Protein AF-A0A954CU08-F1 (afdb_monomer_lite)

Secondary structure (DSSP, 8-state):
---EEEE-TTT--EEEESS-SEEEE-TTT--EEEE-------------SS-----HHHHHHHHHHHHHHHHHHHHHHHHHHHHHHHHHHH--

Radius of gyration: 27.12 Å; chains: 1; bounding box: 46×39×74 Å

Foldseek 3Di:
DDFDFDADPPPRDTDGDPDQFAWDADPPPRDIDTRDPDPPPDDDDDPPDDDPDDDPVVVVVVVVVVVVVVVVVVVVVVVVVVVVVVVVVVVD

Structure (mmCIF, N/CA/C/O backbone):
data_AF-A0A954CU08-F1
#
_entry.id   AF-A0A954CU08-F1
#
loop_
_atom_site.group_PDB
_atom_site.id
_atom_site.type_symbol
_atom_site.label_atom_id
_atom_site.label_alt_id
_atom_site.label_comp_id
_atom_site.label_asym_id
_atom_site.label_entity_id
_atom_site.label_seq_id
_atom_site.pdbx_PDB_ins_code
_atom_site.Cartn_x
_atom_site.Cartn_y
_atom_site.Cartn_z
_atom_site.occupancy
_atom_site.B_iso_or_equiv
_atom_site.auth_seq_id
_atom_site.auth_comp_id
_atom_site.auth_asym_id
_atom_site.auth_atom_id
_atom_site.pdbx_PDB_model_num
ATOM 1 N N . MET A 1 1 ? 5.773 -10.988 -46.206 1.00 45.97 1 MET A N 1
ATOM 2 C CA . MET A 1 1 ? 5.265 -11.492 -44.913 1.00 45.97 1 MET A CA 1
ATOM 3 C C . MET A 1 1 ? 6.220 -10.986 -43.845 1.00 45.97 1 MET A C 1
ATOM 5 O O . MET A 1 1 ? 7.339 -11.467 -43.779 1.00 45.97 1 MET A O 1
ATOM 9 N N . THR A 1 2 ? 5.863 -9.925 -43.126 1.00 50.66 2 THR A N 1
ATOM 10 C CA . THR A 1 2 ? 6.715 -9.322 -42.088 1.00 50.66 2 THR A CA 1
ATOM 11 C C . THR A 1 2 ? 6.457 -10.036 -40.765 1.00 50.66 2 THR A C 1
ATOM 13 O O . THR A 1 2 ? 5.449 -9.769 -40.116 1.00 50.66 2 THR A O 1
ATOM 16 N N . SER A 1 3 ? 7.323 -10.978 -40.391 1.00 53.59 3 SER A N 1
ATOM 17 C CA . SER A 1 3 ? 7.307 -11.597 -39.062 1.00 53.59 3 SER A CA 1
ATOM 18 C C . SER A 1 3 ? 7.988 -10.667 -38.063 1.00 53.59 3 SER A C 1
ATOM 20 O O . SER A 1 3 ? 9.137 -10.277 -38.279 1.00 53.59 3 SER A O 1
ATOM 22 N N . VAL A 1 4 ? 7.303 -10.321 -36.976 1.00 57.09 4 VAL A N 1
ATOM 23 C CA . VAL A 1 4 ? 7.894 -9.555 -35.871 1.00 57.09 4 VAL A CA 1
ATOM 24 C C . VAL A 1 4 ? 8.263 -10.547 -34.773 1.00 57.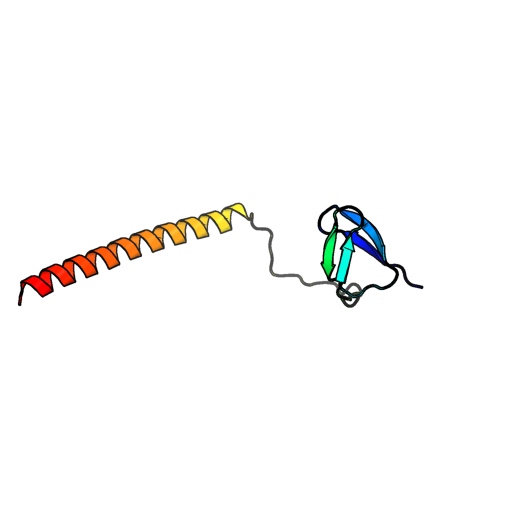09 4 VAL A C 1
ATOM 26 O O . VAL A 1 4 ? 7.439 -11.378 -34.390 1.00 57.09 4 VAL A O 1
ATOM 29 N N . ALA A 1 5 ? 9.507 -10.493 -34.298 1.00 59.56 5 ALA A N 1
ATOM 30 C CA . ALA A 1 5 ? 9.931 -11.258 -33.133 1.00 59.56 5 ALA A CA 1
ATOM 31 C C . ALA A 1 5 ? 9.398 -10.557 -31.880 1.00 59.56 5 ALA A C 1
ATOM 33 O O . ALA A 1 5 ? 9.798 -9.428 -31.588 1.00 59.56 5 ALA A O 1
ATOM 34 N N . LEU A 1 6 ? 8.469 -11.200 -31.173 1.00 67.12 6 LEU A N 1
ATOM 35 C CA . LEU A 1 6 ? 7.973 -10.721 -29.887 1.00 67.12 6 LEU A CA 1
ATOM 36 C C . LEU A 1 6 ? 8.387 -11.705 -28.800 1.00 67.12 6 LEU A C 1
ATOM 38 O O . LEU A 1 6 ? 8.243 -12.915 -28.955 1.00 67.12 6 LEU A O 1
ATOM 42 N N . ASN A 1 7 ? 8.867 -11.167 -27.685 1.00 76.31 7 ASN A N 1
ATOM 43 C CA . ASN A 1 7 ? 9.099 -11.958 -26.488 1.00 76.31 7 ASN A CA 1
ATOM 44 C C . ASN A 1 7 ? 7.825 -11.960 -25.645 1.00 76.31 7 ASN A C 1
ATOM 46 O O . ASN A 1 7 ? 7.207 -10.909 -25.444 1.00 76.31 7 ASN A O 1
ATOM 50 N N . CYS A 1 8 ? 7.434 -13.128 -25.137 1.00 75.50 8 CYS A N 1
ATOM 51 C C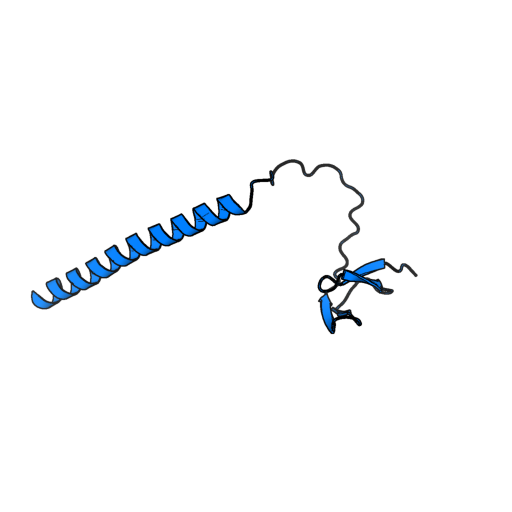A . CYS A 1 8 ? 6.328 -13.221 -24.198 1.00 75.50 8 CYS A CA 1
ATOM 52 C C . CYS A 1 8 ? 6.654 -12.398 -22.936 1.00 75.50 8 CYS A C 1
ATOM 54 O O . CYS A 1 8 ? 7.703 -12.623 -22.328 1.00 75.50 8 CYS A O 1
ATOM 56 N N . PRO A 1 9 ? 5.765 -11.498 -22.480 1.00 72.81 9 PRO A N 1
ATOM 57 C CA . PRO A 1 9 ? 6.028 -10.656 -21.310 1.00 72.81 9 PRO A CA 1
ATOM 58 C C . PRO A 1 9 ? 6.129 -11.445 -19.997 1.00 72.81 9 PRO A C 1
ATOM 60 O O . PRO A 1 9 ? 6.641 -10.926 -19.012 1.00 72.81 9 PRO A O 1
ATOM 63 N N . SER A 1 10 ? 5.630 -12.683 -19.966 1.00 77.69 10 SER A N 1
ATOM 64 C CA . SER A 1 10 ? 5.581 -13.491 -18.746 1.00 77.69 10 SER A CA 1
ATOM 65 C C . SER A 1 10 ? 6.760 -14.447 -18.599 1.00 77.69 10 SER A C 1
ATOM 67 O O . SER A 1 10 ? 7.209 -14.667 -17.481 1.00 77.69 10 SER A O 1
ATOM 69 N N . CYS A 1 11 ? 7.244 -15.043 -19.692 1.00 79.31 11 CYS A N 1
ATOM 70 C CA . CYS A 1 11 ? 8.319 -16.041 -19.645 1.00 79.31 11 CYS A CA 1
ATOM 71 C C . CYS A 1 11 ? 9.553 -15.670 -20.475 1.00 79.31 11 CYS A C 1
ATOM 73 O O . CYS A 1 11 ? 10.566 -16.356 -20.391 1.00 79.31 11 CYS A O 1
ATOM 75 N N . GLY A 1 12 ? 9.482 -14.613 -21.289 1.00 74.62 12 GLY A N 1
ATOM 76 C CA . GLY A 1 12 ? 10.578 -14.189 -22.157 1.00 74.62 12 GLY A CA 1
ATOM 77 C C . GLY A 1 12 ? 10.818 -15.082 -23.377 1.00 74.62 12 GLY A C 1
ATOM 78 O O . GLY A 1 12 ? 11.770 -14.829 -24.110 1.00 74.62 12 GLY A O 1
ATOM 79 N N . ALA A 1 13 ? 9.981 -16.099 -23.622 1.00 76.69 13 ALA A N 1
ATOM 80 C CA . ALA A 1 13 ? 10.091 -16.939 -24.813 1.00 76.69 13 ALA A CA 1
ATOM 81 C C . ALA A 1 13 ? 9.911 -16.098 -26.084 1.00 76.69 13 ALA A C 1
ATOM 83 O O . ALA A 1 13 ? 8.981 -15.292 -26.167 1.00 76.69 13 ALA A O 1
ATOM 84 N N . SER A 1 14 ? 10.809 -16.275 -27.052 1.00 67.81 14 SER A N 1
ATOM 85 C CA . SER A 1 14 ? 10.771 -15.579 -28.333 1.00 67.81 14 SER A CA 1
ATOM 86 C C . SER A 1 14 ? 9.866 -16.326 -29.311 1.00 67.81 14 SER A C 1
ATOM 88 O O . SER A 1 14 ? 10.114 -17.478 -29.662 1.00 67.81 14 SER A O 1
ATOM 90 N N . GLU A 1 15 ? 8.812 -15.661 -29.776 1.00 65.56 15 GLU A N 1
ATOM 91 C CA . GLU A 1 15 ? 7.893 -16.198 -30.778 1.00 65.56 15 GLU A CA 1
ATOM 92 C C . GLU A 1 15 ? 7.909 -15.296 -32.022 1.00 65.56 15 GLU A C 1
ATOM 94 O O . GLU A 1 15 ? 7.838 -14.064 -31.945 1.00 65.56 15 GLU A O 1
ATOM 99 N N . SER A 1 16 ? 8.020 -15.906 -33.204 1.00 61.66 16 SER A N 1
ATOM 100 C CA . SER A 1 16 ? 7.907 -15.196 -34.480 1.00 61.66 16 SER A CA 1
ATOM 101 C C . SER A 1 16 ? 6.434 -15.084 -34.865 1.00 61.66 16 SER A C 1
ATOM 103 O O . SER A 1 16 ? 5.822 -16.072 -35.277 1.00 61.66 16 SER A O 1
ATOM 105 N N . ILE A 1 17 ? 5.848 -13.893 -34.748 1.00 64.75 17 ILE A N 1
ATOM 106 C CA . ILE A 1 17 ? 4.409 -13.707 -34.970 1.00 64.75 17 ILE A CA 1
ATOM 107 C C . ILE A 1 17 ? 4.164 -13.171 -36.387 1.00 64.75 17 ILE A C 1
ATOM 109 O O . ILE A 1 17 ? 4.726 -12.151 -36.789 1.00 64.75 17 ILE A O 1
ATOM 113 N N . ALA A 1 18 ? 3.301 -13.856 -37.149 1.00 56.66 18 ALA A N 1
ATOM 114 C CA . ALA A 1 18 ? 2.958 -13.500 -38.532 1.00 56.66 18 ALA A CA 1
ATOM 115 C C . ALA A 1 18 ? 1.938 -12.348 -38.655 1.00 56.66 18 ALA A C 1
ATOM 117 O O . ALA A 1 18 ? 1.898 -11.677 -39.684 1.00 56.66 18 ALA A O 1
ATOM 118 N N . ALA A 1 19 ? 1.121 -12.106 -37.621 1.00 60.16 19 ALA A N 1
ATOM 119 C CA . ALA A 1 19 ? 0.179 -10.986 -37.561 1.00 60.16 19 ALA A CA 1
ATOM 120 C C . ALA A 1 19 ? 0.374 -10.198 -36.247 1.00 60.16 19 ALA A C 1
ATOM 122 O O . ALA A 1 19 ? 0.086 -10.744 -35.176 1.00 60.16 19 ALA A O 1
ATOM 123 N N . PRO A 1 20 ? 0.864 -8.943 -36.314 1.00 63.25 20 PRO A N 1
ATOM 124 C CA . PRO A 1 20 ? 1.354 -8.162 -35.170 1.00 63.25 20 PRO A CA 1
ATOM 125 C C . PRO A 1 20 ? 0.246 -7.493 -34.336 1.00 63.25 20 PRO A C 1
ATOM 127 O O . PRO A 1 20 ? 0.508 -6.527 -33.626 1.00 63.25 20 PRO A O 1
ATOM 130 N N . HIS A 1 21 ? -1.000 -7.959 -34.430 1.00 66.75 21 HIS A N 1
ATOM 131 C CA . HIS A 1 21 ? -2.127 -7.401 -33.688 1.00 66.75 21 HIS A CA 1
ATOM 132 C C . HIS A 1 21 ? -3.113 -8.490 -33.253 1.00 66.75 21 HIS A C 1
ATOM 134 O O . HIS A 1 21 ? -3.371 -9.435 -34.001 1.00 66.75 21 HIS A O 1
ATOM 140 N N . GLY A 1 22 ? -3.659 -8.347 -32.044 1.00 71.12 22 GLY A N 1
ATOM 141 C CA . GLY A 1 22 ? -4.688 -9.227 -31.481 1.00 71.12 22 GLY A CA 1
ATOM 142 C C . GLY A 1 22 ? -4.307 -9.858 -30.139 1.00 71.12 22 GLY A C 1
ATOM 143 O O . GLY A 1 22 ? -3.189 -9.701 -29.648 1.00 71.12 22 GLY A O 1
ATOM 144 N N . GLU A 1 23 ? -5.262 -10.564 -29.534 1.00 75.69 23 GLU A N 1
ATOM 145 C CA . GLU A 1 23 ? -5.025 -11.398 -28.352 1.00 75.69 23 GLU A CA 1
ATOM 146 C C . GLU A 1 23 ? -4.212 -12.629 -28.753 1.00 75.69 23 GLU A C 1
ATOM 148 O O . GLU A 1 23 ? -4.529 -13.319 -29.725 1.00 75.69 23 GLU A O 1
ATOM 153 N N . ARG A 1 24 ? -3.138 -12.887 -28.014 1.00 76.25 24 ARG A N 1
ATOM 154 C CA . ARG A 1 24 ? -2.242 -14.022 -28.207 1.00 76.25 24 ARG A CA 1
ATOM 155 C C . ARG A 1 24 ? -2.094 -14.776 -26.904 1.00 76.25 24 ARG A C 1
ATOM 157 O O . ARG A 1 24 ? -2.214 -14.204 -25.827 1.00 76.25 24 ARG A O 1
ATOM 164 N N . ILE A 1 25 ? -1.836 -16.067 -27.026 1.00 78.81 25 ILE A N 1
ATOM 165 C CA . ILE A 1 25 ? -1.556 -16.955 -25.906 1.00 78.81 25 ILE A CA 1
ATOM 166 C C . ILE A 1 25 ? -0.158 -17.494 -26.159 1.00 78.81 25 ILE A C 1
ATOM 168 O O . ILE A 1 25 ? 0.078 -18.043 -27.231 1.00 78.81 25 ILE A O 1
ATOM 172 N N . CYS A 1 26 ? 0.759 -17.302 -25.215 1.00 78.25 26 CYS A N 1
ATOM 173 C CA . CYS A 1 26 ? 2.096 -17.874 -25.324 1.00 78.25 26 CYS A CA 1
ATOM 174 C C . CYS A 1 26 ? 2.006 -19.397 -25.229 1.00 78.25 26 CYS A C 1
ATOM 176 O O . CYS A 1 26 ? 1.421 -19.912 -24.271 1.00 78.25 26 CYS A O 1
ATOM 178 N N . GLU A 1 27 ? 2.620 -20.116 -26.164 1.00 77.19 27 GLU A N 1
ATOM 179 C CA . GLU A 1 27 ? 2.571 -21.584 -26.173 1.00 77.19 27 GLU A CA 1
ATOM 180 C C . GLU A 1 27 ? 3.411 -22.200 -25.044 1.00 77.19 27 GLU A C 1
ATOM 182 O O . GLU A 1 27 ? 3.139 -23.311 -24.595 1.00 77.19 27 GLU A O 1
ATOM 187 N N . PHE A 1 28 ? 4.395 -21.457 -24.529 1.00 79.00 28 PHE A N 1
ATOM 188 C CA . PHE A 1 28 ? 5.307 -21.936 -23.490 1.00 79.00 28 PHE A CA 1
ATOM 189 C C . PHE A 1 28 ? 4.750 -21.805 -22.070 1.00 79.00 28 PHE A C 1
ATOM 191 O O . PHE A 1 28 ? 4.954 -22.692 -21.246 1.00 79.00 28 PHE A O 1
ATOM 198 N N . CYS A 1 29 ? 4.078 -20.693 -21.757 1.00 81.75 29 CYS A N 1
ATOM 199 C CA . CYS A 1 29 ? 3.576 -20.420 -20.403 1.00 81.75 29 CYS A CA 1
ATOM 200 C C . CYS A 1 29 ? 2.049 -20.330 -20.309 1.00 81.75 29 CYS A C 1
ATOM 202 O O . CYS A 1 29 ? 1.512 -20.222 -19.210 1.00 81.75 29 CYS A O 1
ATOM 204 N N . GLY A 1 30 ? 1.337 -20.349 -21.439 1.00 81.62 30 GLY A N 1
ATOM 205 C CA . GLY A 1 30 ? -0.118 -20.197 -21.484 1.00 81.62 30 GLY A CA 1
ATOM 206 C C . GLY A 1 30 ? -0.613 -18.777 -21.187 1.00 81.62 30 GLY A C 1
ATOM 207 O O . GLY A 1 30 ? -1.824 -18.549 -21.156 1.00 81.62 30 GLY A O 1
ATOM 208 N N . THR A 1 31 ? 0.285 -17.808 -20.972 1.00 81.56 31 THR A N 1
ATOM 209 C CA . THR A 1 31 ? -0.109 -16.432 -20.658 1.00 81.56 31 THR A CA 1
ATOM 210 C C . THR A 1 31 ? -0.775 -15.782 -21.862 1.00 81.56 31 THR A C 1
ATOM 212 O O . THR A 1 31 ? -0.221 -15.767 -22.964 1.00 81.56 31 THR A O 1
ATOM 215 N N . ARG A 1 32 ? -1.952 -15.195 -21.630 1.00 81.25 32 ARG A N 1
ATOM 216 C CA . ARG A 1 32 ? -2.685 -14.402 -22.617 1.00 81.25 32 ARG A CA 1
ATOM 217 C C . ARG A 1 32 ? -2.227 -12.951 -22.575 1.00 81.25 32 ARG A C 1
ATOM 219 O O . ARG A 1 32 ? -2.205 -12.345 -21.507 1.00 81.25 32 ARG A O 1
ATOM 226 N N . TYR A 1 33 ? -1.878 -12.386 -23.721 1.00 74.88 33 TYR A N 1
ATOM 227 C CA . TYR A 1 33 ? -1.456 -10.997 -23.838 1.00 74.88 33 TYR A CA 1
ATOM 228 C C . TYR A 1 33 ? -1.956 -10.384 -25.143 1.00 74.88 33 TYR A C 1
ATOM 230 O O . TYR A 1 33 ? -2.086 -11.045 -26.171 1.00 74.88 33 TYR A O 1
ATOM 238 N N . LEU A 1 34 ? -2.266 -9.092 -25.092 1.00 76.25 34 LEU A N 1
ATOM 239 C CA . LEU A 1 34 ? -2.744 -8.337 -26.244 1.00 76.25 34 LEU A CA 1
ATOM 240 C C . LEU A 1 34 ? -1.554 -7.685 -26.937 1.00 76.25 34 LEU A C 1
ATOM 242 O O . LEU A 1 34 ? -0.902 -6.810 -26.368 1.00 76.25 34 LEU A O 1
ATOM 246 N N . VAL A 1 35 ? -1.303 -8.074 -28.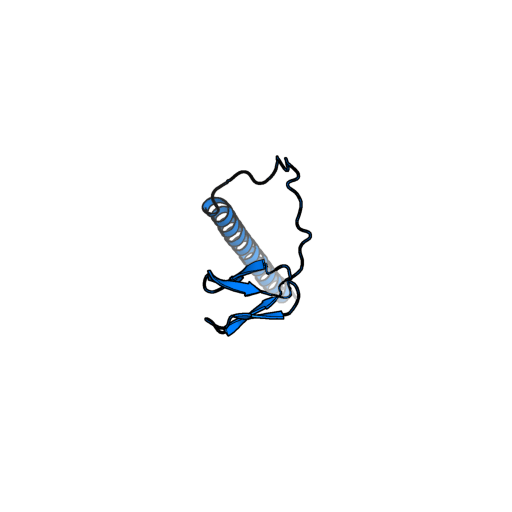183 1.00 72.69 35 VAL A N 1
ATOM 247 C CA . VAL A 1 35 ? -0.354 -7.367 -29.038 1.00 72.69 35 VAL A CA 1
ATOM 248 C C . VAL A 1 35 ? -1.115 -6.231 -29.708 1.00 72.69 35 VAL A C 1
ATOM 250 O O . VAL A 1 35 ? -2.029 -6.458 -30.504 1.00 72.69 35 VAL A O 1
ATOM 253 N N . ARG A 1 36 ? -0.778 -4.993 -29.349 1.00 66.25 36 ARG A N 1
ATOM 254 C CA . ARG A 1 36 ? -1.258 -3.802 -30.054 1.00 66.25 36 ARG A CA 1
ATOM 255 C C . ARG A 1 36 ? -0.188 -3.385 -31.044 1.00 66.25 36 ARG A C 1
ATOM 257 O O . ARG A 1 36 ? 0.990 -3.352 -30.699 1.00 66.25 36 ARG A O 1
ATOM 264 N N . MET A 1 37 ? -0.607 -3.056 -32.259 1.00 62.06 37 MET A N 1
ATOM 265 C CA . MET A 1 37 ? 0.282 -2.480 -33.254 1.00 62.06 37 MET A CA 1
ATOM 266 C C . MET A 1 37 ? 0.604 -1.056 -32.802 1.00 62.06 37 MET A C 1
ATOM 268 O O . MET A 1 37 ? -0.122 -0.119 -33.111 1.00 62.06 37 MET A O 1
ATOM 272 N N . GLY A 1 38 ? 1.637 -0.911 -31.974 1.00 53.00 38 GLY A N 1
ATOM 273 C CA . GLY A 1 38 ? 2.270 0.382 -31.793 1.00 53.00 38 GLY A CA 1
ATOM 274 C C . GLY A 1 38 ? 2.844 0.763 -33.145 1.00 53.00 38 GLY A C 1
ATOM 275 O O . GLY A 1 38 ? 3.558 -0.045 -33.746 1.00 53.00 3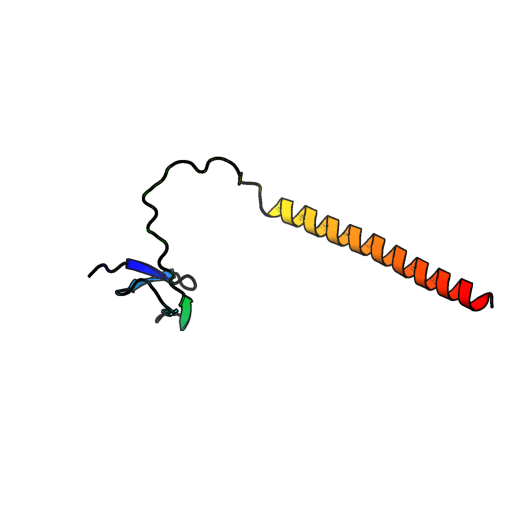8 GLY A O 1
ATOM 276 N N . GLU A 1 39 ? 2.493 1.943 -33.654 1.00 43.75 39 GLU A N 1
ATOM 277 C CA . GLU A 1 39 ? 3.276 2.579 -34.707 1.00 43.75 39 GLU A CA 1
ATOM 278 C C . GLU A 1 39 ? 4.744 2.359 -34.369 1.00 43.75 39 GLU A C 1
ATOM 280 O O . GLU A 1 39 ? 5.192 2.700 -33.271 1.00 43.75 39 GLU A O 1
ATOM 285 N N . VAL A 1 40 ? 5.471 1.721 -35.285 1.00 46.66 40 VAL A N 1
ATOM 286 C CA . VAL A 1 40 ? 6.924 1.701 -35.235 1.00 46.66 40 VAL A CA 1
ATOM 287 C C . VAL A 1 40 ? 7.320 3.165 -35.331 1.00 46.66 40 VAL A C 1
ATOM 289 O O . VAL A 1 40 ? 7.396 3.727 -36.423 1.00 46.66 40 VAL A O 1
ATOM 292 N N . HIS A 1 41 ? 7.476 3.808 -34.175 1.00 44.53 41 HIS A N 1
ATOM 293 C CA . HIS A 1 41 ? 8.109 5.102 -34.075 1.00 44.53 41 HIS A CA 1
ATOM 294 C C . HIS A 1 41 ? 9.524 4.878 -34.597 1.00 44.53 41 HIS A C 1
ATOM 296 O O . HIS A 1 41 ? 10.404 4.355 -33.915 1.00 44.53 41 HIS A O 1
ATOM 302 N N . SER A 1 42 ? 9.696 5.238 -35.868 1.00 40.53 42 SER A N 1
ATOM 303 C CA . SER A 1 42 ? 10.946 5.737 -36.418 1.00 40.53 42 SER A CA 1
ATOM 304 C C . SER A 1 42 ? 11.650 6.570 -35.337 1.00 40.53 42 SER A C 1
ATOM 306 O O . SER A 1 42 ? 10.960 7.303 -34.621 1.00 40.53 42 SER A O 1
ATOM 308 N N . PRO A 1 43 ? 12.974 6.445 -35.149 1.00 50.50 43 PRO A N 1
ATOM 309 C CA . PRO A 1 43 ? 13.665 7.030 -34.009 1.00 50.50 43 PRO A CA 1
ATOM 310 C C . PRO A 1 43 ? 13.555 8.557 -34.066 1.00 50.50 43 PRO A C 1
ATOM 312 O O . PRO A 1 43 ? 14.318 9.225 -34.758 1.00 50.50 43 PRO A O 1
ATOM 315 N N . ALA A 1 44 ? 12.586 9.112 -33.343 1.00 33.50 44 ALA A N 1
ATOM 316 C CA . ALA A 1 44 ? 12.516 10.528 -33.047 1.00 33.50 44 ALA A CA 1
ATOM 317 C C . ALA A 1 44 ? 13.428 10.773 -31.832 1.00 33.50 44 ALA A C 1
ATOM 319 O O . ALA A 1 44 ? 13.171 10.221 -30.757 1.00 33.50 44 ALA A O 1
ATOM 320 N N . PRO A 1 45 ? 14.529 11.526 -31.984 1.00 51.53 45 PRO A N 1
ATOM 321 C CA . PRO A 1 45 ? 15.419 11.832 -30.879 1.00 51.53 45 PRO A CA 1
ATOM 322 C C . PRO A 1 45 ? 14.749 12.834 -29.925 1.00 51.53 45 PRO A C 1
ATOM 324 O O . PRO A 1 45 ? 13.963 13.678 -30.344 1.00 51.53 45 PRO A O 1
ATOM 327 N N . ALA A 1 46 ? 15.139 12.761 -28.651 1.00 47.22 46 ALA A N 1
ATOM 328 C CA . ALA A 1 46 ? 14.913 13.762 -27.605 1.00 47.22 46 ALA A CA 1
ATOM 329 C C . ALA A 1 46 ? 13.469 13.947 -27.089 1.00 47.22 46 ALA A C 1
ATOM 331 O O . ALA A 1 46 ? 12.831 14.971 -27.308 1.00 47.22 46 ALA A O 1
ATOM 332 N N . GLN A 1 47 ? 13.034 13.033 -26.217 1.00 43.06 47 GLN A N 1
ATOM 333 C CA . GLN A 1 47 ? 12.328 13.453 -25.000 1.00 43.06 47 GLN A CA 1
ATOM 334 C C . GLN A 1 47 ? 13.332 13.464 -23.844 1.00 43.06 47 GLN A C 1
ATOM 336 O O . GLN A 1 47 ? 13.412 12.543 -23.036 1.00 43.06 47 GLN A O 1
ATOM 341 N N . SER A 1 48 ? 14.152 14.514 -23.818 1.00 53.66 48 SER A N 1
ATOM 342 C CA . SER A 1 48 ? 14.803 14.950 -22.587 1.00 53.66 48 SER A CA 1
ATOM 343 C C . SER A 1 48 ? 13.784 15.701 -21.731 1.00 53.66 48 SER A C 1
ATOM 345 O O . SER A 1 48 ? 13.061 16.549 -22.245 1.00 53.66 48 SER A O 1
ATOM 347 N N . ALA A 1 49 ? 13.848 15.421 -20.426 1.00 52.50 49 ALA A N 1
ATOM 348 C CA . ALA A 1 49 ? 13.229 16.121 -19.297 1.00 52.50 49 ALA A CA 1
ATOM 349 C C . ALA A 1 49 ? 11.794 15.713 -18.907 1.00 52.50 49 ALA A C 1
ATOM 351 O O . ALA A 1 49 ? 10.848 16.472 -19.067 1.00 52.50 49 ALA A O 1
ATOM 352 N N . SER A 1 50 ? 11.653 14.541 -18.276 1.00 49.84 50 SER A N 1
ATOM 353 C CA . SER A 1 50 ? 11.346 14.481 -16.831 1.00 49.84 50 SER A CA 1
ATOM 354 C C . SER A 1 50 ? 11.059 13.044 -16.384 1.00 49.84 50 SER A C 1
ATOM 356 O O . SER A 1 50 ? 9.922 12.679 -16.133 1.00 49.84 50 SER A O 1
ATOM 358 N N . HIS A 1 51 ? 12.092 12.219 -16.269 1.00 45.22 51 HIS A N 1
ATOM 359 C CA . HIS A 1 51 ? 12.155 11.189 -15.231 1.00 45.22 51 HIS A CA 1
ATOM 360 C C . HIS A 1 51 ? 13.637 10.939 -14.998 1.00 45.22 51 HIS A C 1
ATOM 362 O O . HIS A 1 51 ? 14.255 10.034 -15.554 1.00 45.22 51 HIS A O 1
ATOM 368 N N . ALA A 1 52 ? 14.226 11.866 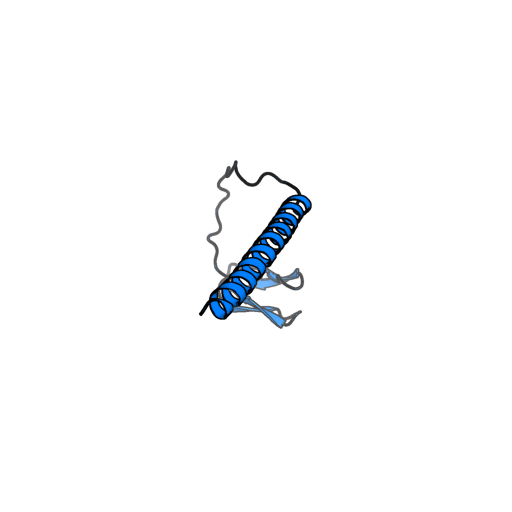-14.245 1.00 45.31 52 ALA A N 1
ATOM 369 C CA . ALA A 1 52 ? 15.472 11.593 -13.573 1.00 45.31 52 ALA A CA 1
ATOM 370 C C . ALA A 1 52 ? 15.242 10.369 -12.681 1.00 45.31 52 ALA A C 1
ATOM 372 O O . ALA A 1 52 ? 14.280 10.297 -11.920 1.00 45.31 52 ALA A O 1
ATOM 373 N N . THR A 1 53 ? 16.118 9.396 -12.862 1.00 49.06 53 THR A N 1
ATOM 374 C CA . THR A 1 53 ? 16.481 8.362 -11.909 1.00 49.06 53 THR A CA 1
ATOM 375 C C . THR A 1 53 ? 16.571 8.944 -10.494 1.00 49.06 53 THR A C 1
ATOM 377 O O . THR A 1 53 ? 17.604 9.486 -10.119 1.00 49.06 53 THR A O 1
ATOM 380 N N . GLU A 1 54 ? 15.513 8.809 -9.702 1.00 48.19 54 GLU A N 1
ATOM 381 C CA . GLU A 1 54 ? 15.598 8.804 -8.243 1.00 48.19 54 GLU A CA 1
ATOM 382 C C . GLU A 1 54 ? 15.062 7.458 -7.759 1.00 48.19 54 GLU A C 1
ATOM 384 O O . GLU A 1 54 ? 14.059 6.938 -8.251 1.00 48.19 54 GLU A O 1
ATOM 389 N N . SER A 1 55 ? 15.829 6.845 -6.866 1.00 44.09 55 SER A N 1
ATOM 390 C CA . SER A 1 55 ? 15.630 5.511 -6.316 1.00 44.09 55 SER A CA 1
ATOM 391 C C . SER A 1 55 ? 14.165 5.257 -5.910 1.00 44.09 55 SER A C 1
ATOM 393 O O . SER A 1 55 ? 13.619 6.042 -5.131 1.00 44.09 55 SER A O 1
ATOM 395 N N . PRO A 1 56 ? 13.521 4.153 -6.346 1.00 54.06 56 PRO A N 1
ATOM 396 C CA . PRO A 1 56 ? 12.163 3.804 -5.912 1.00 54.06 56 PRO A CA 1
ATOM 397 C C . PRO A 1 56 ? 12.040 3.589 -4.389 1.00 54.06 56 PRO A C 1
ATOM 399 O O . PRO A 1 56 ? 10.927 3.498 -3.874 1.00 54.06 56 PRO A O 1
ATOM 402 N N . GLU A 1 57 ? 13.159 3.529 -3.658 1.00 61.88 57 GLU A N 1
ATOM 403 C CA . GLU A 1 57 ? 13.188 3.370 -2.202 1.00 61.88 57 GLU A CA 1
ATOM 404 C C . GLU A 1 57 ? 12.743 4.641 -1.449 1.00 61.88 57 GLU A C 1
ATOM 406 O O . GLU A 1 57 ? 11.971 4.544 -0.493 1.00 61.88 57 GLU A O 1
ATOM 411 N N . GLU A 1 58 ? 13.122 5.845 -1.906 1.00 61.94 58 GLU A N 1
ATOM 412 C CA . GLU A 1 58 ? 12.735 7.086 -1.211 1.00 61.94 58 GLU A CA 1
ATOM 413 C C . GLU A 1 58 ? 11.262 7.445 -1.427 1.00 61.94 58 GLU A C 1
ATOM 415 O O . GLU A 1 58 ? 10.562 7.784 -0.470 1.00 61.94 58 GLU A O 1
ATOM 420 N N . ALA A 1 59 ? 10.743 7.307 -2.651 1.00 67.44 59 ALA A N 1
ATOM 421 C CA . ALA A 1 59 ? 9.335 7.600 -2.939 1.00 67.44 59 ALA A CA 1
ATOM 422 C C . ALA A 1 59 ? 8.377 6.714 -2.113 1.00 67.44 59 ALA A C 1
ATOM 424 O O . ALA A 1 59 ? 7.331 7.177 -1.639 1.00 67.44 59 ALA A O 1
ATOM 425 N N . GLN A 1 60 ? 8.761 5.456 -1.872 1.00 73.12 60 GLN A N 1
ATOM 426 C CA . GLN A 1 60 ? 8.003 4.543 -1.019 1.00 73.12 60 GLN A CA 1
ATOM 427 C C . GLN A 1 60 ? 8.087 4.938 0.466 1.00 73.12 60 GLN A C 1
ATOM 429 O O . GLN A 1 60 ? 7.084 4.853 1.182 1.00 73.12 60 GLN A O 1
ATOM 434 N N . GLN A 1 61 ? 9.244 5.421 0.934 1.00 81.19 61 GLN A N 1
ATOM 435 C CA . GLN A 1 61 ? 9.425 5.868 2.319 1.00 81.19 61 GLN A CA 1
ATOM 436 C C . GLN A 1 61 ? 8.538 7.076 2.662 1.00 81.19 61 GLN A C 1
ATOM 438 O O . GLN A 1 61 ? 7.861 7.068 3.695 1.00 81.19 61 GLN A O 1
ATOM 443 N N . TRP A 1 62 ? 8.480 8.083 1.786 1.00 81.25 62 TRP A N 1
ATOM 444 C CA . TRP A 1 62 ? 7.625 9.261 1.980 1.00 81.25 62 TRP A CA 1
ATOM 445 C C . TRP A 1 62 ? 6.136 8.910 1.970 1.00 81.25 62 TRP A C 1
ATOM 447 O O . TRP A 1 62 ? 5.370 9.431 2.784 1.00 81.25 62 TRP A O 1
ATOM 457 N N . THR A 1 63 ? 5.735 7.977 1.105 1.00 87.19 63 THR A N 1
ATOM 458 C CA . THR A 1 63 ? 4.346 7.507 1.025 1.00 87.19 63 THR A CA 1
ATOM 459 C C . THR A 1 63 ? 3.923 6.802 2.317 1.00 87.19 63 THR A C 1
ATOM 461 O O . THR A 1 63 ? 2.875 7.124 2.877 1.00 87.19 63 THR A O 1
ATOM 464 N N . ASN A 1 64 ? 4.754 5.902 2.855 1.00 89.56 64 ASN A N 1
ATOM 465 C CA . ASN A 1 64 ? 4.466 5.230 4.127 1.00 89.56 64 ASN A CA 1
ATOM 466 C C . ASN A 1 64 ? 4.383 6.221 5.296 1.00 89.56 64 ASN A C 1
ATOM 468 O O . ASN A 1 64 ? 3.471 6.130 6.119 1.00 89.56 64 ASN A O 1
ATOM 472 N N . LEU A 1 65 ? 5.295 7.196 5.355 1.00 90.31 65 LEU A N 1
ATOM 473 C CA . LEU A 1 65 ? 5.285 8.219 6.399 1.00 90.31 65 LEU A CA 1
ATOM 474 C C . LEU A 1 65 ? 4.029 9.102 6.318 1.00 90.31 65 LEU A C 1
ATOM 476 O O . LEU A 1 65 ? 3.399 9.363 7.344 1.00 90.31 65 LEU A O 1
ATOM 480 N N . ALA A 1 66 ? 3.609 9.493 5.113 1.00 93.75 66 ALA A N 1
ATOM 481 C CA . ALA A 1 66 ? 2.377 10.249 4.902 1.00 93.75 66 ALA A CA 1
ATOM 482 C C . ALA A 1 66 ? 1.127 9.461 5.333 1.00 93.75 66 ALA A C 1
ATOM 484 O O . ALA A 1 66 ? 0.252 10.018 5.998 1.00 93.75 66 ALA A O 1
ATOM 485 N N . ILE A 1 67 ? 1.060 8.161 5.020 1.00 94.25 67 ILE A N 1
ATOM 486 C CA . ILE A 1 67 ? -0.051 7.291 5.435 1.00 94.25 67 ILE A CA 1
ATOM 487 C C . ILE A 1 67 ? -0.108 7.173 6.962 1.00 94.25 67 ILE A C 1
ATOM 489 O O . ILE A 1 67 ? -1.178 7.345 7.545 1.00 94.25 67 ILE A O 1
ATOM 493 N N . ILE A 1 68 ? 1.028 6.926 7.624 1.00 95.38 68 ILE A N 1
ATOM 494 C CA . ILE A 1 68 ? 1.085 6.798 9.089 1.00 95.38 68 ILE A CA 1
ATOM 495 C C . ILE A 1 68 ? 0.640 8.102 9.760 1.00 95.38 68 ILE A C 1
ATOM 497 O O . ILE A 1 68 ? -0.196 8.076 10.665 1.00 95.38 68 ILE A O 1
ATOM 501 N N . MET A 1 69 ? 1.146 9.245 9.290 1.00 95.25 69 MET A N 1
ATOM 502 C CA . MET A 1 69 ? 0.762 10.558 9.817 1.00 95.25 69 MET A CA 1
ATOM 503 C C . MET A 1 69 ? -0.732 10.833 9.600 1.00 95.25 69 MET A C 1
ATOM 505 O O . MET A 1 69 ? -1.416 11.275 10.525 1.00 95.25 69 MET A O 1
ATOM 509 N N . GLY A 1 70 ? -1.263 10.510 8.417 1.00 96.56 70 GLY A N 1
ATOM 510 C CA . GLY A 1 70 ? -2.687 10.647 8.109 1.00 96.56 70 GLY A CA 1
ATOM 511 C C . GLY A 1 70 ? -3.575 9.793 9.017 1.00 96.56 70 GLY A C 1
ATOM 512 O O . GLY A 1 70 ? -4.564 10.292 9.554 1.00 96.56 70 GLY A O 1
ATOM 513 N N . LEU A 1 71 ? -3.195 8.534 9.252 1.00 96.56 71 LEU A N 1
ATOM 514 C CA . LEU A 1 71 ? -3.927 7.628 10.143 1.00 96.56 71 LEU A CA 1
ATOM 515 C C . LEU A 1 71 ? -3.921 8.111 11.597 1.00 96.56 71 LEU A C 1
ATOM 517 O O . LEU A 1 71 ? -4.960 8.054 12.252 1.00 96.56 71 LEU A O 1
ATOM 521 N N . MET A 1 72 ? -2.791 8.625 12.092 1.00 96.94 72 MET A N 1
ATOM 522 C CA . MET A 1 72 ? -2.696 9.168 13.452 1.00 96.94 72 MET A CA 1
ATOM 523 C C . MET A 1 72 ? -3.628 10.367 13.648 1.00 96.94 72 MET A C 1
ATOM 525 O O . MET A 1 72 ? -4.399 10.402 14.607 1.00 96.94 72 MET A O 1
ATOM 529 N N . VAL A 1 73 ? -3.610 11.327 12.718 1.00 97.25 73 VAL A N 1
ATOM 530 C CA . VAL A 1 73 ? -4.486 12.509 12.782 1.00 97.25 73 VAL A CA 1
ATOM 531 C C . VAL A 1 73 ? -5.957 12.104 12.687 1.00 97.25 73 VAL A C 1
ATOM 533 O O . VAL A 1 73 ? -6.782 12.587 13.465 1.00 97.25 73 VAL A O 1
ATOM 536 N N . PHE A 1 74 ? -6.290 11.181 11.783 1.00 97.44 74 PHE A N 1
ATOM 537 C CA . PHE A 1 74 ? -7.653 10.683 11.627 1.00 97.44 74 PHE A CA 1
ATOM 538 C C . PHE A 1 74 ? -8.160 9.976 12.892 1.00 97.44 74 PHE A C 1
ATOM 540 O O . PHE A 1 74 ? -9.271 10.255 13.340 1.00 97.44 74 PHE A O 1
ATOM 547 N N . ALA A 1 75 ? -7.346 9.116 13.510 1.00 97.00 75 ALA A N 1
ATOM 548 C CA . ALA A 1 75 ? -7.715 8.408 14.734 1.00 97.00 75 ALA A CA 1
ATOM 549 C C . ALA A 1 75 ? -7.987 9.372 15.900 1.00 97.00 75 ALA A C 1
ATOM 551 O O . ALA A 1 75 ? -8.985 9.216 16.607 1.00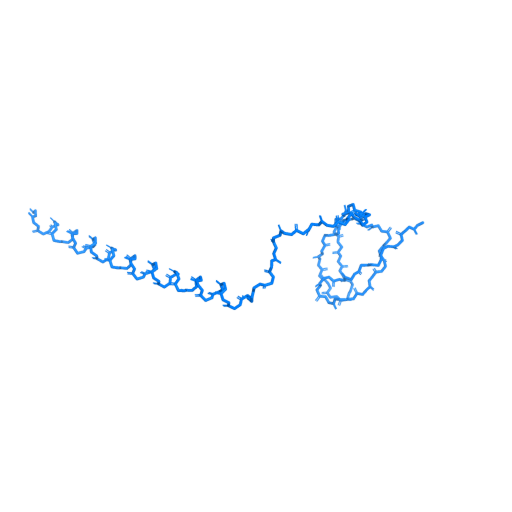 97.00 75 ALA A O 1
ATOM 552 N N . VAL A 1 76 ? -7.148 10.401 16.067 1.00 97.12 76 VAL A N 1
ATOM 553 C CA . VAL A 1 76 ? -7.355 11.445 17.085 1.00 97.12 76 VAL A CA 1
ATOM 554 C C . VAL A 1 76 ? -8.643 12.222 16.813 1.00 97.12 76 VAL A C 1
ATOM 556 O O . VAL A 1 76 ? -9.433 12.438 17.732 1.00 97.12 76 VAL A O 1
ATOM 559 N N . PHE A 1 77 ? -8.890 12.603 15.559 1.00 97.06 77 PHE A N 1
ATOM 560 C CA . PHE A 1 77 ? -10.083 13.358 15.181 1.00 97.06 77 PHE A CA 1
ATOM 561 C C . PHE A 1 77 ? -11.373 12.560 15.408 1.00 97.06 77 PHE A C 1
ATOM 563 O O . PHE A 1 77 ? -12.307 13.058 16.036 1.00 97.06 77 PHE A O 1
ATOM 570 N N . VAL A 1 78 ? -11.417 11.301 14.964 1.00 97.19 78 VAL A N 1
ATOM 571 C CA . VAL A 1 78 ? -12.571 10.417 15.186 1.00 97.19 78 VAL A CA 1
ATOM 572 C C . VAL A 1 78 ? -12.777 10.156 16.676 1.00 97.19 78 VAL A C 1
ATOM 574 O O . VAL A 1 78 ? -13.905 10.257 17.155 1.00 97.19 78 VAL A O 1
ATOM 577 N N . GLY A 1 79 ? -11.706 9.887 17.429 1.00 96.50 79 GLY A N 1
ATOM 578 C CA . GLY A 1 79 ? -11.785 9.719 18.881 1.00 96.50 79 GLY A CA 1
ATOM 579 C C . GLY A 1 79 ? -12.373 10.951 19.572 1.00 96.50 79 GLY A C 1
ATOM 580 O O . GLY A 1 79 ? -13.270 10.825 20.405 1.00 96.50 79 GLY A O 1
ATOM 581 N N . PHE A 1 80 ? -11.937 12.147 19.169 1.00 96.31 80 PHE A N 1
ATOM 582 C CA . PHE A 1 80 ? -12.477 13.400 19.687 1.00 96.31 80 PHE A CA 1
ATOM 583 C C . PHE A 1 80 ? -13.962 13.576 19.351 1.00 96.31 80 PHE A C 1
ATOM 585 O O . PHE A 1 80 ? -14.741 13.915 20.239 1.00 96.31 80 PHE A O 1
ATOM 592 N N . LEU A 1 81 ? -14.380 13.299 18.110 1.00 95.38 81 LEU A N 1
ATOM 593 C CA . LEU A 1 81 ? -15.791 13.378 17.714 1.00 95.38 81 LEU A CA 1
ATOM 594 C C . LEU A 1 81 ? -16.677 12.429 18.525 1.00 95.38 81 LEU A C 1
ATOM 596 O O . LEU A 1 81 ? -17.762 12.824 18.947 1.00 95.38 81 LEU A O 1
ATOM 600 N N . VAL A 1 82 ? -16.215 11.202 18.775 1.00 95.94 82 VAL A N 1
ATOM 601 C CA . VAL A 1 82 ? -16.957 10.223 19.583 1.00 95.94 82 VAL A CA 1
ATOM 602 C C . VAL A 1 82 ? -17.098 10.703 21.028 1.00 95.94 82 VAL A C 1
ATOM 604 O O . VAL A 1 82 ? -18.201 10.682 21.573 1.00 95.94 82 VAL A O 1
ATOM 607 N N . ILE A 1 83 ? -16.014 11.184 21.643 1.00 94.31 83 ILE A N 1
ATOM 608 C CA . ILE A 1 83 ? -16.044 11.717 23.015 1.00 94.31 83 ILE A CA 1
ATOM 609 C C . ILE A 1 83 ? -16.956 12.944 23.099 1.00 94.31 83 ILE A C 1
ATOM 611 O O . ILE A 1 83 ? -17.786 13.040 24.002 1.00 94.31 83 ILE A O 1
ATOM 615 N N . PHE A 1 84 ? -16.834 13.865 22.144 1.00 93.69 84 PHE A N 1
ATOM 616 C CA . PHE A 1 84 ? -17.667 15.059 22.070 1.00 93.69 84 PHE A CA 1
ATOM 617 C C . PHE A 1 84 ? -19.152 14.708 21.931 1.00 93.69 84 PHE A C 1
ATOM 619 O O . PHE A 1 84 ? -19.991 15.308 22.603 1.00 93.69 84 PHE A O 1
ATOM 626 N N . TRP A 1 85 ? -19.482 13.711 21.106 1.00 92.31 85 TRP A N 1
ATOM 627 C CA . TRP A 1 85 ? -20.852 13.230 20.943 1.00 92.31 85 TRP A CA 1
ATOM 628 C C . TRP A 1 85 ? -21.398 12.598 22.229 1.00 92.31 85 TRP A C 1
ATOM 630 O O . TRP A 1 85 ? -22.519 12.908 22.624 1.00 92.31 85 TRP A O 1
ATOM 640 N N . LEU A 1 86 ? -20.599 11.790 22.935 1.00 93.12 86 LEU A N 1
ATOM 641 C CA . LEU A 1 86 ? -20.990 11.203 24.223 1.00 93.12 86 LEU A CA 1
ATOM 642 C C . LEU A 1 86 ? -21.224 12.265 25.307 1.00 93.12 86 LEU A C 1
ATOM 644 O O . LEU A 1 86 ? -22.215 12.186 26.032 1.00 93.12 86 LEU A O 1
ATOM 648 N N . LEU A 1 87 ? -20.349 13.271 25.397 1.00 89.00 87 LEU A N 1
ATOM 649 C CA . LEU A 1 87 ? -20.488 14.391 26.338 1.00 89.00 87 LEU A CA 1
ATOM 650 C C . LEU A 1 87 ? -21.698 15.274 26.005 1.00 89.00 87 LEU A C 1
ATOM 652 O O . LEU A 1 87 ? -22.439 15.681 26.895 1.00 89.00 87 LEU A O 1
ATOM 656 N N . SER A 1 88 ? -21.934 15.537 24.719 1.00 83.56 88 SER A N 1
ATOM 657 C CA . SER A 1 88 ? -23.090 16.324 24.275 1.00 83.56 88 SER A CA 1
ATOM 658 C C . SER A 1 88 ? -24.404 15.564 24.474 1.00 83.56 88 SER A C 1
ATOM 660 O O . SER A 1 88 ? -25.415 16.164 24.823 1.00 83.56 88 SER A O 1
ATOM 662 N N . GLY A 1 89 ? -24.396 14.239 24.298 1.00 76.06 89 GLY A N 1
ATOM 663 C CA . GLY A 1 89 ? -25.560 13.379 24.514 1.00 76.06 89 GLY A CA 1
ATOM 664 C C . GLY A 1 89 ? -25.903 13.138 25.986 1.00 76.06 89 GLY A C 1
ATOM 665 O O . GLY A 1 89 ? -27.039 12.795 26.282 1.00 76.06 89 GLY A O 1
ATOM 666 N N . THR A 1 90 ? -24.957 13.337 26.910 1.00 68.38 90 THR A N 1
ATOM 667 C CA . THR A 1 90 ? -25.205 13.273 28.366 1.00 68.38 90 THR A CA 1
ATOM 668 C C . THR A 1 90 ? -25.648 14.610 28.967 1.00 68.38 90 THR A C 1
ATOM 670 O O . THR A 1 90 ? -26.088 14.646 30.112 1.00 68.38 90 THR A O 1
ATOM 673 N N . SER A 1 91 ? -25.544 15.703 28.206 1.00 60.88 91 SER A N 1
ATOM 674 C CA . SER A 1 91 ? -25.941 17.062 28.602 1.00 60.88 91 SER A CA 1
ATOM 675 C C . SER A 1 91 ? -27.420 17.386 28.321 1.00 60.88 91 SER A C 1
ATOM 677 O O . SER A 1 91 ? -27.832 18.530 28.531 1.00 60.88 91 SER A O 1
ATOM 679 N N . ASN A 1 92 ? -28.198 16.429 27.814 1.00 56.88 92 ASN A N 1
ATOM 680 C CA . ASN A 1 92 ? -29.605 16.582 27.434 1.00 56.88 92 ASN A CA 1
ATOM 681 C C . ASN A 1 92 ? -30.464 15.598 28.234 1.00 56.88 92 ASN A C 1
ATOM 683 O O . ASN A 1 92 ? -31.600 15.967 28.596 1.00 56.88 92 ASN A O 1
#

Sequence (92 aa):
MTSVALNCPSCGASESIAAPHGERICEFCGTRYLVRMGEVHSPAPAQSASHATESPEEAQQWTNLAIIMGLMVFAVFVGFLVIFWLLSGTSN

pLDDT: mean 71.98, std 17.91, range [33.5, 97.44]